Protein AF-A0A971C8F3-F1 (afdb_monomer)

pLDDT: mean 91.31, std 8.24, range [51.66, 97.12]

Foldseek 3Di:
DDWLVVCLVCVVVDDLVQLCVQLVPPSVNNVVCNVVVPIDDPSRRVSSCVVCVVVVNHDDDDD

Radius of gyration: 10.6 Å; Cα contacts (8 Å, |Δi|>4): 57; chains: 1; bounding box: 22×29×23 Å

Nearest PDB structures (foldseek):
  4ia8-assembly1_B  TM=7.251E-01  e=3.307E-01  Enterobacter sp. RFL1396
  4iwr-assembly1_B  TM=6.605E-01  e=4.239E-01  Enterobacter sp. RFL1396
  3clc-assembly1_D  TM=6.146E-01  e=6.962E-01  unclassified
  6h4c-assembly1_D  TM=6.667E-01  e=9.493E-01  Staphylococcus aureus
  5woq-assembly2_C  TM=6.986E-01  e=1.659E+00  Mycolicibacterium smegmatis MC2 155

Solvent-accessible surface area (backbone atoms only — not comparable to full-atom values): 3789 Å² total; per-residue (Å²): 133,60,52,35,67,60,49,42,72,44,46,89,81,50,64,57,66,60,51,18,67,77,52,71,45,55,46,71,58,52,52,49,26,42,75,71,59,43,78,62,53,74,67,57,24,51,38,48,44,52,52,36,44,76,74,72,50,75,88,75,84,82,129

Secondary structure (DSSP, 8-state):
---HHHHHHHTTTS-HHHHHHHH---HHHHHHHHHHTPPPPHHHHHHHHHHHHHTT-------

Structure (mmCIF, N/CA/C/O backbone):
data_AF-A0A971C8F3-F1
#
_entry.id   AF-A0A971C8F3-F1
#
loop_
_atom_site.group_PDB
_atom_site.id
_atom_site.type_symbol
_atom_site.label_atom_id
_atom_site.label_alt_id
_atom_site.label_comp_id
_atom_site.label_asym_id
_atom_site.label_entity_id
_atom_site.label_seq_id
_atom_site.pdbx_PDB_ins_code
_atom_site.Cartn_x
_atom_site.Cartn_y
_atom_site.Cartn_z
_atom_site.occupancy
_atom_site.B_iso_or_equiv
_atom_site.auth_seq_id
_atom_site.auth_comp_id
_atom_site.auth_asym_id
_atom_site.auth_atom_id
_atom_site.pdbx_PDB_model_num
ATOM 1 N N . MET A 1 1 ? 3.110 -8.027 10.593 1.00 76.38 1 MET A N 1
ATOM 2 C CA . 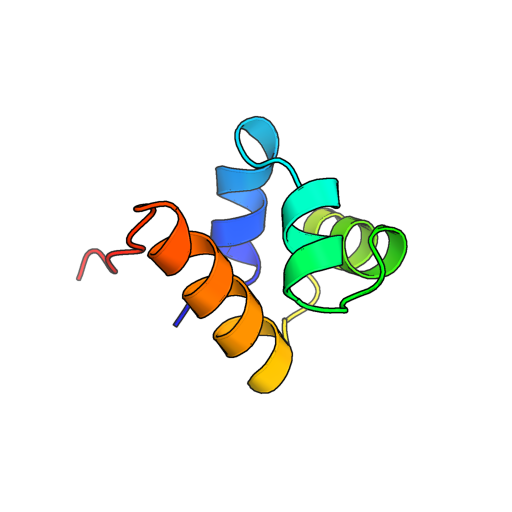MET A 1 1 ? 3.607 -7.043 9.608 1.00 76.38 1 MET A CA 1
ATOM 3 C C . MET A 1 1 ? 3.003 -7.377 8.263 1.00 76.38 1 MET A C 1
ATOM 5 O O . MET A 1 1 ? 3.050 -8.532 7.853 1.00 76.38 1 MET A O 1
ATOM 9 N N . ILE A 1 2 ? 2.396 -6.399 7.599 1.00 87.19 2 ILE A N 1
ATOM 10 C CA . ILE A 1 2 ? 1.772 -6.619 6.291 1.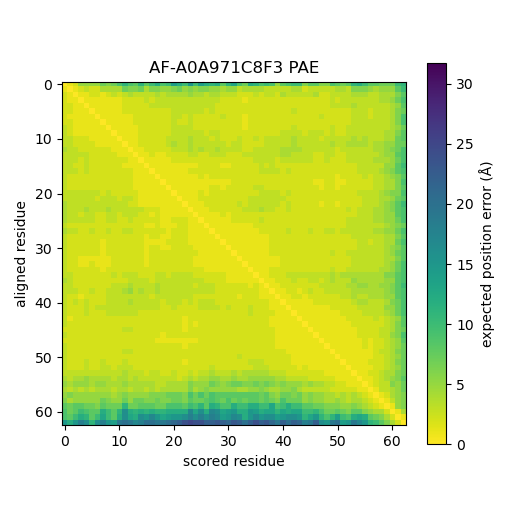00 87.19 2 ILE A CA 1
ATOM 11 C C . ILE A 1 2 ? 2.816 -6.940 5.211 1.00 87.19 2 ILE A C 1
ATOM 13 O O . ILE A 1 2 ? 3.881 -6.326 5.172 1.00 87.19 2 ILE A O 1
ATOM 17 N N . ASP A 1 3 ? 2.500 -7.874 4.313 1.00 90.38 3 ASP A N 1
ATOM 18 C CA . ASP A 1 3 ? 3.322 -8.204 3.149 1.00 90.38 3 ASP A CA 1
ATOM 19 C C . ASP A 1 3 ? 2.599 -7.884 1.830 1.00 90.38 3 ASP A C 1
ATOM 21 O O . ASP A 1 3 ? 1.411 -7.543 1.794 1.00 90.38 3 ASP A O 1
ATOM 25 N N . ILE A 1 4 ? 3.320 -7.982 0.709 1.00 93.56 4 ILE A N 1
ATOM 26 C CA . ILE A 1 4 ? 2.739 -7.669 -0.601 1.00 93.56 4 ILE A CA 1
ATOM 27 C C . ILE A 1 4 ? 1.632 -8.653 -1.007 1.00 93.56 4 ILE A C 1
ATOM 29 O O . ILE A 1 4 ? 0.716 -8.264 -1.733 1.00 93.56 4 ILE A O 1
ATOM 33 N N . LYS A 1 5 ? 1.685 -9.908 -0.540 1.00 91.88 5 LYS A N 1
ATOM 34 C CA . LYS A 1 5 ? 0.687 -10.935 -0.872 1.00 91.88 5 LYS A CA 1
ATOM 35 C C . LYS A 1 5 ? -0.668 -10.565 -0.279 1.00 91.88 5 LYS A C 1
ATOM 37 O O . LYS A 1 5 ? -1.640 -10.473 -1.025 1.00 91.88 5 LYS A O 1
ATOM 42 N N . LYS A 1 6 ? -0.706 -10.209 1.006 1.00 91.38 6 LYS A N 1
ATOM 43 C CA . LYS A 1 6 ? -1.922 -9.734 1.677 1.00 91.38 6 LYS A CA 1
ATOM 44 C C . LYS A 1 6 ? -2.463 -8.454 1.061 1.00 91.38 6 LYS A C 1
ATOM 46 O O . LYS A 1 6 ? -3.664 -8.351 0.835 1.00 91.38 6 LYS A O 1
ATOM 51 N N . ILE A 1 7 ? -1.606 -7.480 0.734 1.00 91.94 7 ILE A N 1
ATOM 52 C CA . ILE A 1 7 ? -2.080 -6.265 0.044 1.00 91.94 7 ILE A CA 1
ATOM 53 C C . ILE A 1 7 ? -2.703 -6.623 -1.300 1.00 91.94 7 ILE A C 1
ATOM 55 O O . ILE A 1 7 ? -3.732 -6.060 -1.661 1.00 91.94 7 ILE A O 1
ATOM 59 N N . LYS A 1 8 ? -2.103 -7.552 -2.047 1.00 94.06 8 LYS A N 1
ATOM 60 C CA . LYS A 1 8 ? -2.637 -7.988 -3.337 1.00 94.06 8 LYS A CA 1
ATOM 61 C C . LYS A 1 8 ? -4.001 -8.654 -3.191 1.00 94.06 8 LYS A C 1
ATOM 63 O O . LYS A 1 8 ? -4.898 -8.324 -3.962 1.00 94.06 8 LYS A O 1
ATOM 68 N N . GLU A 1 9 ? -4.177 -9.510 -2.194 1.00 92.38 9 GLU A N 1
ATOM 69 C CA . GLU A 1 9 ? -5.465 -10.139 -1.877 1.00 92.38 9 GLU A CA 1
ATOM 70 C C . GLU A 1 9 ? -6.532 -9.114 -1.477 1.00 92.38 9 GLU A C 1
ATOM 72 O O . GLU A 1 9 ? -7.668 -9.192 -1.936 1.00 92.38 9 GLU A O 1
ATOM 77 N N . LEU A 1 10 ? -6.160 -8.114 -0.675 1.00 90.94 10 LEU A N 1
ATOM 78 C CA . LEU A 1 10 ? -7.061 -7.056 -0.212 1.00 90.94 10 LEU A CA 1
ATOM 79 C C . LEU A 1 10 ? -7.268 -5.941 -1.252 1.00 90.94 10 LEU A C 1
ATOM 81 O O . LEU A 1 10 ? -8.187 -5.135 -1.120 1.00 90.94 10 LEU A O 1
ATOM 85 N N . SER A 1 11 ? -6.445 -5.876 -2.300 1.00 91.88 11 SER A N 1
ATOM 86 C CA . SER A 1 11 ? -6.478 -4.791 -3.289 1.00 91.88 11 SER A CA 1
ATOM 87 C C . SER A 1 11 ? -7.841 -4.538 -3.956 1.00 91.88 11 SER A C 1
ATOM 89 O O . SER A 1 11 ? -8.109 -3.372 -4.236 1.00 91.88 11 SER A O 1
ATOM 91 N N . PRO A 1 12 ? -8.742 -5.528 -4.159 1.00 92.69 12 PRO A N 1
ATOM 92 C CA . PRO A 1 12 ? -10.076 -5.268 -4.708 1.00 92.69 12 PRO A CA 1
ATOM 93 C C . PRO A 1 12 ? -10.994 -4.456 -3.786 1.00 92.69 12 PRO A C 1
ATOM 95 O O . PRO A 1 12 ? -11.956 -3.861 -4.263 1.00 92.69 12 PRO A O 1
ATOM 98 N N . ILE A 1 13 ? -10.724 -4.445 -2.477 1.00 92.25 13 ILE A N 1
ATOM 99 C CA .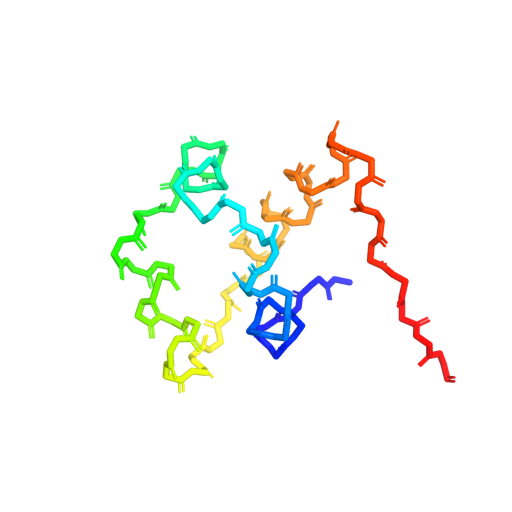 ILE A 1 13 ? -11.548 -3.760 -1.467 1.00 92.25 13 ILE A CA 1
ATOM 100 C C . ILE A 1 13 ? -10.842 -2.555 -0.832 1.00 92.25 13 ILE A C 1
ATOM 102 O O . ILE A 1 13 ? -11.471 -1.774 -0.119 1.00 92.25 13 ILE A O 1
ATOM 106 N N . LEU A 1 14 ? -9.540 -2.387 -1.076 1.00 91.69 14 LEU A N 1
ATOM 107 C CA . LEU A 1 14 ? -8.751 -1.280 -0.543 1.00 91.69 14 LEU A CA 1
ATOM 108 C C . LEU A 1 14 ? -8.718 -0.092 -1.505 1.00 91.69 14 LEU A C 1
ATOM 110 O O . LEU A 1 14 ? -8.474 -0.227 -2.701 1.00 91.69 14 LEU A O 1
ATOM 114 N N . ASN A 1 15 ? -8.841 1.113 -0.950 1.00 94.44 15 ASN A N 1
ATOM 115 C CA . ASN A 1 15 ? -8.590 2.341 -1.695 1.00 94.44 15 ASN A CA 1
ATOM 116 C C . ASN A 1 15 ? -7.080 2.645 -1.724 1.00 94.44 15 ASN A C 1
ATOM 118 O O . ASN A 1 15 ? -6.541 3.292 -0.823 1.00 94.44 15 ASN A O 1
ATOM 122 N N . ILE A 1 16 ? -6.392 2.173 -2.767 1.00 94.31 16 ILE A N 1
ATOM 123 C CA . ILE A 1 16 ? -4.937 2.335 -2.926 1.00 94.31 16 ILE A CA 1
ATOM 124 C C . ILE A 1 16 ? -4.521 3.812 -2.982 1.00 94.31 16 ILE A C 1
ATOM 126 O O . ILE A 1 16 ? -3.492 4.174 -2.410 1.00 94.31 16 ILE A O 1
ATOM 130 N N . SER A 1 17 ? -5.325 4.683 -3.596 1.00 95.25 17 SER A N 1
ATOM 131 C CA . SER A 1 17 ? -5.047 6.123 -3.658 1.00 95.25 17 SER A CA 1
ATOM 132 C C . SER A 1 17 ? -5.075 6.767 -2.266 1.00 95.25 17 SER A C 1
ATOM 134 O O . SER A 1 17 ? -4.259 7.638 -1.964 1.00 95.25 17 SER A O 1
ATOM 136 N N . ALA A 1 18 ? -5.985 6.334 -1.386 1.00 94.69 18 ALA A N 1
ATOM 137 C CA . ALA A 1 18 ? -6.026 6.795 0.002 1.00 94.69 18 ALA A CA 1
ATOM 138 C C . ALA A 1 18 ? -4.797 6.322 0.792 1.00 94.69 18 ALA A C 1
ATOM 140 O O . ALA A 1 18 ? -4.151 7.133 1.454 1.00 94.69 18 ALA A O 1
ATOM 141 N N . ILE A 1 19 ? -4.419 5.048 0.647 1.00 94.62 19 ILE A N 1
ATOM 142 C CA . ILE A 1 19 ? -3.212 4.491 1.279 1.00 94.62 19 ILE A CA 1
ATOM 143 C C . ILE A 1 19 ? -1.962 5.235 0.794 1.00 94.62 19 ILE A C 1
ATOM 145 O O . ILE A 1 19 ? -1.097 5.589 1.591 1.00 94.62 19 ILE A O 1
ATOM 149 N N . SER A 1 20 ? -1.867 5.526 -0.504 1.00 95.88 20 SER A N 1
ATOM 150 C CA . SER A 1 20 ? -0.759 6.286 -1.090 1.00 95.88 20 SER A CA 1
ATOM 151 C C . SER A 1 20 ? -0.596 7.667 -0.447 1.00 95.88 20 SER A C 1
ATOM 153 O O . SER A 1 20 ? 0.518 8.038 -0.076 1.00 95.88 20 SER A O 1
ATOM 155 N N . ARG A 1 21 ? -1.698 8.405 -0.255 1.00 95.38 21 ARG A N 1
ATOM 156 C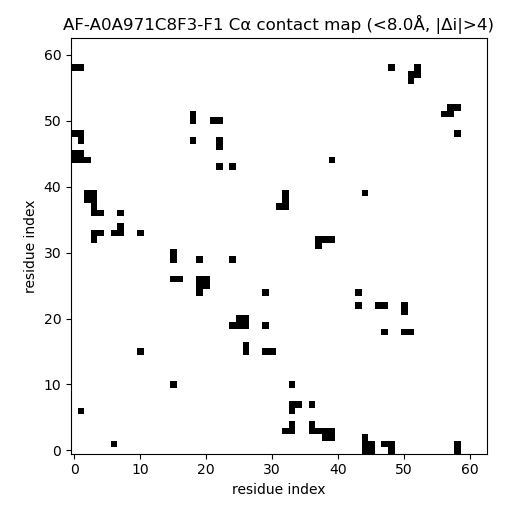 CA . ARG A 1 21 ? -1.670 9.731 0.385 1.00 95.38 21 ARG A CA 1
ATOM 157 C C . ARG A 1 21 ? -1.219 9.676 1.843 1.00 95.38 21 ARG A C 1
ATOM 159 O O . ARG A 1 21 ? -0.410 10.503 2.244 1.00 95.38 21 ARG A O 1
ATOM 166 N N . GLU A 1 22 ? -1.710 8.711 2.615 1.00 94.94 22 GLU A N 1
ATOM 167 C CA . GLU A 1 22 ? -1.376 8.580 4.042 1.00 94.94 22 GLU A CA 1
ATOM 168 C C . GLU A 1 22 ? 0.053 8.062 4.271 1.00 94.94 22 GLU A C 1
ATOM 170 O O . GLU A 1 22 ? 0.713 8.450 5.230 1.00 94.94 22 GLU A O 1
ATOM 175 N N . THR A 1 23 ? 0.551 7.192 3.390 1.00 94.44 23 THR A N 1
ATOM 176 C CA . THR A 1 23 ? 1.878 6.566 3.537 1.00 94.44 23 THR A CA 1
ATOM 177 C C . THR A 1 23 ? 3.005 7.346 2.862 1.00 94.44 23 THR A C 1
ATOM 179 O O . THR A 1 23 ? 4.175 7.069 3.117 1.00 94.44 23 THR A O 1
ATOM 182 N N . GLY A 1 24 ? 2.681 8.282 1.964 1.00 94.50 24 GLY A N 1
ATOM 183 C CA . GLY A 1 24 ? 3.660 8.980 1.125 1.00 94.50 24 GL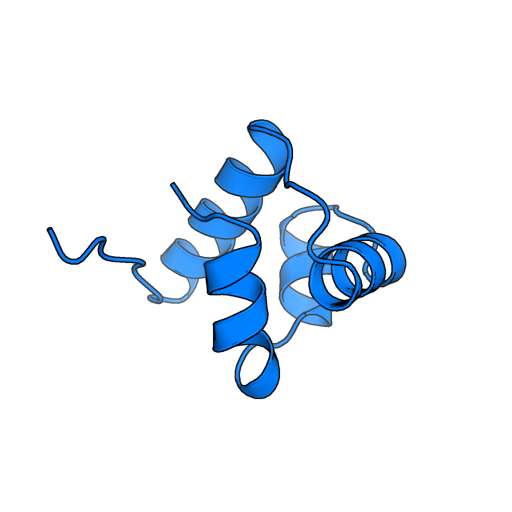Y A CA 1
ATOM 184 C C . GLY A 1 24 ? 4.267 8.111 0.012 1.00 94.50 24 GLY A C 1
ATOM 185 O O . GLY A 1 24 ? 5.131 8.574 -0.736 1.00 94.50 24 GLY A O 1
ATOM 186 N N . ILE A 1 25 ? 3.826 6.857 -0.137 1.00 94.81 25 ILE A N 1
ATOM 187 C CA . ILE A 1 25 ? 4.245 5.972 -1.228 1.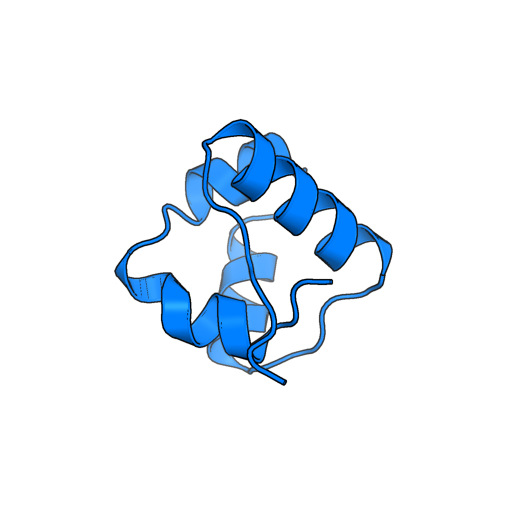00 94.81 25 ILE A CA 1
ATOM 188 C C . ILE A 1 25 ? 3.513 6.412 -2.492 1.00 94.81 25 ILE A C 1
ATOM 190 O O . ILE A 1 25 ? 2.289 6.482 -2.495 1.00 94.81 25 ILE A O 1
ATOM 194 N N . LYS A 1 26 ? 4.230 6.663 -3.593 1.00 96.62 26 LYS A N 1
ATOM 195 C CA . LYS A 1 26 ? 3.598 7.020 -4.876 1.00 96.62 26 LYS A CA 1
ATOM 196 C C . LYS A 1 26 ? 2.595 5.947 -5.305 1.00 96.62 26 LYS A C 1
ATOM 198 O O . LYS A 1 26 ? 2.949 4.773 -5.389 1.00 96.62 26 LYS A O 1
ATOM 203 N N . GLU A 1 27 ? 1.384 6.362 -5.660 1.00 96.38 27 GLU A N 1
ATOM 204 C CA . GLU A 1 27 ? 0.290 5.457 -6.027 1.00 96.38 27 GLU A CA 1
ATOM 205 C C . GLU A 1 27 ? 0.679 4.495 -7.155 1.00 96.38 27 GLU A C 1
ATOM 207 O O . GLU A 1 27 ? 0.524 3.285 -7.018 1.00 96.38 27 GLU A O 1
ATOM 212 N N . LEU A 1 28 ? 1.292 5.009 -8.227 1.00 96.81 28 LEU A N 1
ATOM 213 C CA . LEU A 1 28 ? 1.772 4.185 -9.342 1.00 96.81 28 LEU A CA 1
ATOM 214 C C . LEU A 1 28 ? 2.812 3.146 -8.905 1.00 96.81 28 LEU A C 1
ATOM 216 O O . LEU A 1 28 ? 2.820 2.028 -9.419 1.00 96.81 28 LEU A O 1
ATOM 220 N N . THR A 1 29 ? 3.675 3.492 -7.947 1.00 95.81 29 THR A N 1
ATOM 221 C CA . THR A 1 29 ? 4.655 2.558 -7.382 1.00 95.81 29 THR A CA 1
ATOM 222 C C . THR A 1 29 ? 3.953 1.464 -6.590 1.00 95.81 29 THR A C 1
ATOM 224 O O . THR A 1 29 ? 4.262 0.287 -6.779 1.00 95.81 29 THR A O 1
ATOM 227 N N . LEU A 1 30 ? 2.989 1.831 -5.743 1.00 95.44 30 LEU A N 1
ATOM 228 C CA . LEU A 1 30 ? 2.229 0.878 -4.939 1.00 95.44 30 LEU A CA 1
ATOM 229 C C . LEU A 1 30 ? 1.418 -0.073 -5.834 1.00 95.44 30 LEU A C 1
ATOM 231 O O . LEU A 1 30 ? 1.519 -1.289 -5.684 1.00 95.44 30 LEU A O 1
ATOM 235 N N . LEU A 1 31 ? 0.724 0.454 -6.845 1.00 96.12 31 LEU A N 1
ATOM 236 C CA . LEU A 1 31 ? 0.009 -0.338 -7.853 1.00 96.12 31 LEU A CA 1
ATOM 237 C C . LEU A 1 31 ? 0.946 -1.276 -8.626 1.00 96.12 31 LEU A C 1
ATOM 239 O O . LEU A 1 31 ? 0.623 -2.447 -8.837 1.00 96.12 31 LEU A O 1
ATOM 243 N N . ALA A 1 32 ? 2.125 -0.797 -9.035 1.00 97.12 32 ALA A N 1
ATOM 244 C CA . ALA A 1 32 ? 3.104 -1.624 -9.734 1.00 97.12 32 ALA A CA 1
ATOM 245 C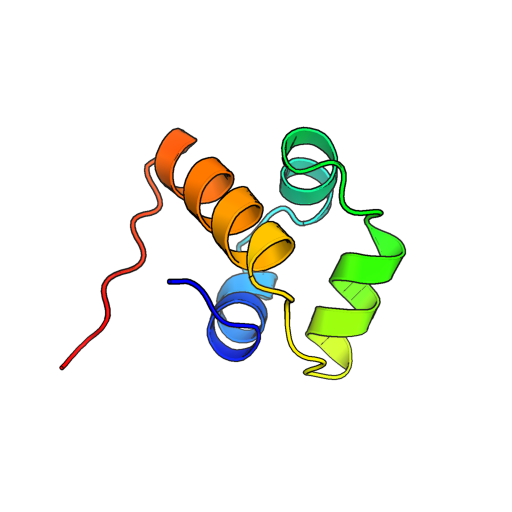 C . ALA A 1 32 ? 3.623 -2.768 -8.851 1.00 97.12 32 ALA A C 1
ATOM 247 O O . ALA A 1 32 ? 3.717 -3.900 -9.336 1.00 97.12 32 ALA A O 1
ATOM 248 N N . LYS A 1 33 ? 3.913 -2.490 -7.573 1.00 96.25 33 LYS A N 1
ATOM 249 C CA . LYS A 1 33 ? 4.326 -3.500 -6.589 1.00 96.25 33 LYS A CA 1
ATOM 250 C C . LYS A 1 33 ? 3.233 -4.544 -6.381 1.00 96.25 33 LYS A C 1
ATOM 252 O O . LYS A 1 33 ? 3.518 -5.730 -6.509 1.00 96.25 33 LYS A O 1
ATOM 257 N N . ILE A 1 34 ? 1.985 -4.117 -6.171 1.00 95.56 34 ILE A N 1
ATOM 258 C CA . ILE A 1 34 ? 0.827 -5.008 -5.984 1.00 95.56 34 ILE A CA 1
ATOM 259 C C . ILE A 1 34 ? 0.638 -5.916 -7.202 1.00 95.56 34 ILE A C 1
ATOM 261 O O . ILE A 1 34 ? 0.545 -7.139 -7.073 1.00 95.56 34 ILE A O 1
ATOM 265 N N . ARG A 1 35 ? 0.649 -5.339 -8.409 1.00 95.62 35 ARG A N 1
ATOM 266 C CA . ARG A 1 35 ? 0.476 -6.092 -9.657 1.00 95.62 35 ARG A CA 1
ATOM 267 C C . ARG A 1 35 ? 1.569 -7.146 -9.838 1.00 95.62 35 ARG A C 1
ATOM 269 O O . ARG A 1 35 ? 1.263 -8.302 -10.133 1.00 95.62 35 ARG A O 1
ATOM 276 N N . ARG A 1 36 ? 2.833 -6.751 -9.655 1.00 96.44 36 ARG A N 1
ATOM 277 C CA . ARG A 1 36 ? 4.014 -7.603 -9.878 1.00 96.44 36 ARG A CA 1
ATOM 278 C C . ARG A 1 36 ? 4.328 -8.541 -8.709 1.00 96.44 36 ARG A C 1
ATOM 280 O O . ARG A 1 36 ? 5.131 -9.445 -8.889 1.00 96.44 36 ARG A O 1
ATOM 287 N N . GLY A 1 37 ? 3.720 -8.337 -7.539 1.00 94.88 37 GLY A N 1
ATOM 288 C CA . GLY A 1 37 ? 4.104 -9.038 -6.311 1.00 94.88 37 GLY A CA 1
ATOM 289 C C . GLY A 1 37 ? 5.499 -8.645 -5.815 1.00 94.88 37 GLY A C 1
ATOM 290 O O . GLY A 1 37 ? 6.182 -9.460 -5.208 1.00 94.88 37 GLY A O 1
ATOM 291 N N . THR A 1 38 ? 5.953 -7.423 -6.110 1.00 96.00 38 THR A N 1
ATOM 292 C CA . THR A 1 38 ? 7.258 -6.927 -5.651 1.00 96.00 38 THR A CA 1
ATOM 293 C C . THR A 1 38 ? 7.199 -6.617 -4.162 1.00 96.00 38 THR A C 1
ATOM 295 O O . THR A 1 38 ? 6.302 -5.900 -3.723 1.00 96.00 38 THR A O 1
ATOM 298 N N . GLU A 1 39 ? 8.178 -7.102 -3.403 1.00 94.56 39 GLU A N 1
ATOM 299 C CA . GLU A 1 39 ? 8.219 -6.928 -1.953 1.00 94.56 39 GLU A CA 1
ATOM 300 C C . GLU A 1 39 ? 8.148 -5.456 -1.512 1.00 94.56 39 GLU A C 1
ATOM 302 O O . GLU A 1 39 ? 8.620 -4.525 -2.186 1.00 94.56 39 GLU A O 1
ATOM 307 N N . LEU A 1 40 ? 7.524 -5.262 -0.352 1.00 93.62 40 LEU A N 1
ATOM 308 C CA . LEU A 1 40 ? 7.560 -4.012 0.393 1.00 93.62 40 LEU A CA 1
ATOM 309 C C . LEU A 1 40 ? 8.851 -3.993 1.204 1.00 93.62 40 LEU A C 1
ATOM 311 O O . LEU A 1 40 ? 9.209 -4.995 1.820 1.00 93.62 40 LEU A O 1
ATOM 315 N N . ASN A 1 41 ? 9.528 -2.853 1.255 1.00 94.19 41 ASN A N 1
ATOM 316 C CA . ASN A 1 41 ? 10.566 -2.684 2.263 1.00 94.19 41 ASN A CA 1
ATOM 317 C C . ASN A 1 41 ? 9.931 -2.516 3.658 1.00 94.19 41 ASN A C 1
ATOM 319 O O . ASN A 1 41 ? 8.736 -2.249 3.790 1.00 94.19 41 ASN A O 1
ATOM 323 N N . VAL A 1 42 ? 10.748 -2.634 4.707 1.00 93.62 42 VAL A N 1
ATOM 324 C CA . VAL A 1 42 ? 10.281 -2.573 6.104 1.00 93.62 42 VAL A CA 1
ATOM 325 C C . VAL A 1 42 ? 9.511 -1.280 6.407 1.00 93.62 42 VAL A C 1
ATOM 327 O O . VAL A 1 42 ? 8.474 -1.330 7.061 1.00 93.62 42 VAL A O 1
ATOM 330 N N . LYS A 1 43 ? 9.968 -0.129 5.893 1.00 94.50 43 LYS A N 1
ATOM 331 C CA . LYS A 1 43 ? 9.297 1.164 6.111 1.00 94.50 43 LYS A CA 1
ATOM 332 C C . LYS A 1 43 ? 7.948 1.225 5.397 1.00 94.50 43 LYS A C 1
ATOM 334 O O . LYS A 1 43 ? 6.969 1.650 5.995 1.00 94.50 43 LYS A O 1
ATOM 339 N N . GLU A 1 44 ? 7.885 0.775 4.144 1.00 95.00 44 GLU A N 1
ATOM 340 C CA . GLU A 1 44 ? 6.644 0.706 3.363 1.00 95.00 44 GLU A 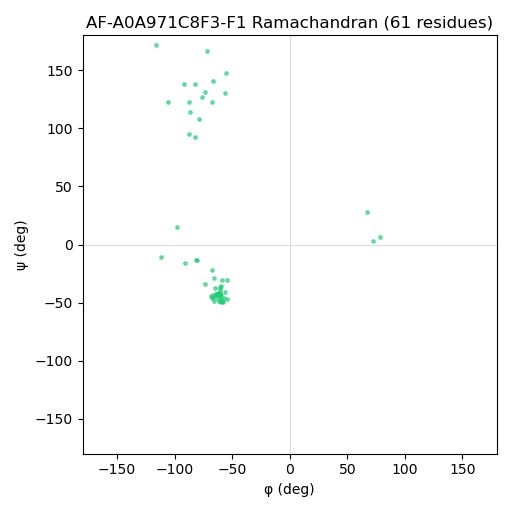CA 1
ATOM 341 C C . GLU A 1 44 ? 5.6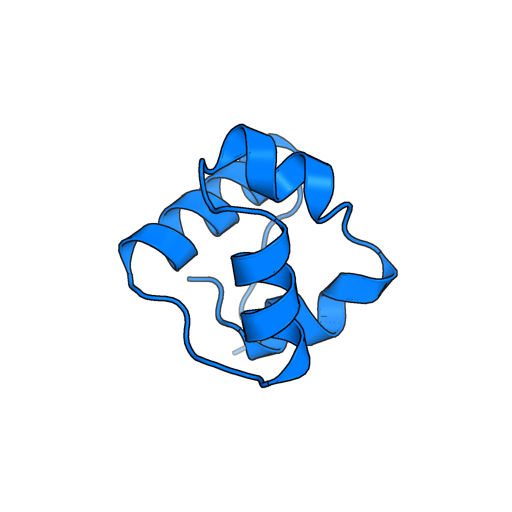09 -0.179 4.065 1.00 95.00 44 GLU A C 1
ATOM 343 O O . GLU A 1 44 ? 4.468 0.243 4.249 1.00 95.00 44 GLU A O 1
ATOM 348 N N . ALA A 1 45 ? 6.016 -1.376 4.499 1.00 94.75 45 ALA A N 1
ATOM 349 C CA . ALA A 1 45 ? 5.150 -2.306 5.213 1.00 94.75 45 ALA A CA 1
ATOM 350 C C . ALA A 1 45 ? 4.606 -1.689 6.512 1.00 94.75 45 ALA A C 1
ATOM 352 O O . ALA A 1 45 ? 3.395 -1.669 6.720 1.00 94.75 45 ALA A O 1
ATOM 353 N N . GLN A 1 46 ? 5.477 -1.108 7.341 1.00 94.62 46 GLN A N 1
ATOM 354 C CA . GLN A 1 46 ? 5.077 -0.441 8.585 1.00 94.62 46 GLN A CA 1
ATOM 355 C C . GLN A 1 46 ? 4.120 0.730 8.338 1.00 94.62 46 GLN A C 1
ATOM 357 O O . GLN A 1 46 ? 3.101 0.844 9.016 1.00 94.62 46 GLN A O 1
ATOM 362 N N . SER A 1 47 ? 4.405 1.592 7.359 1.00 95.12 47 SER A N 1
ATOM 363 C CA . SER A 1 47 ? 3.536 2.727 7.035 1.00 95.12 47 SER A CA 1
ATOM 364 C C . SER A 1 47 ? 2.156 2.275 6.560 1.00 95.12 47 SER A C 1
ATOM 366 O O . SER A 1 47 ? 1.150 2.842 6.985 1.00 95.12 47 SER A O 1
ATOM 368 N N . ILE A 1 48 ? 2.088 1.246 5.711 1.00 94.75 48 ILE A N 1
ATOM 369 C CA . ILE A 1 48 ? 0.811 0.702 5.233 1.00 94.75 48 ILE A CA 1
ATOM 370 C C . ILE A 1 48 ? 0.040 0.054 6.387 1.00 94.75 48 ILE A C 1
ATOM 372 O O . ILE A 1 48 ? -1.153 0.300 6.531 1.00 94.75 48 ILE A O 1
ATOM 376 N N . GLU A 1 49 ? 0.704 -0.722 7.242 1.00 94.12 49 GLU A N 1
ATOM 377 C CA . GLU A 1 49 ? 0.082 -1.350 8.412 1.00 94.12 49 GLU A CA 1
ATOM 378 C C . GLU A 1 49 ? -0.483 -0.307 9.388 1.00 94.12 49 GLU A C 1
ATOM 380 O O . GLU A 1 49 ? -1.628 -0.423 9.821 1.00 94.12 49 GLU A O 1
ATOM 385 N N . LEU A 1 50 ? 0.265 0.764 9.670 1.00 93.62 50 LEU A N 1
ATOM 386 C CA . LEU A 1 50 ? -0.216 1.889 10.477 1.00 93.62 50 LEU A CA 1
ATOM 387 C C . LEU A 1 50 ? -1.421 2.585 9.835 1.00 93.62 50 LEU A C 1
ATOM 389 O O . LEU A 1 50 ? -2.398 2.876 10.527 1.00 93.62 50 LEU A O 1
ATOM 393 N N . CYS A 1 51 ? -1.376 2.818 8.520 1.00 94.38 51 CYS A N 1
ATOM 394 C CA . CYS A 1 51 ? -2.493 3.391 7.774 1.00 94.38 51 CYS A CA 1
ATOM 395 C C . CYS A 1 51 ? -3.748 2.521 7.914 1.00 94.38 51 CYS A C 1
ATOM 397 O O . CYS A 1 51 ? -4.810 3.029 8.254 1.00 94.38 51 CYS A O 1
ATOM 399 N N . LEU A 1 52 ? -3.644 1.211 7.694 1.00 92.56 52 LEU A N 1
ATOM 400 C CA . LEU A 1 52 ? -4.783 0.296 7.796 1.00 92.56 52 LEU A CA 1
ATOM 401 C C . LEU A 1 52 ? -5.336 0.227 9.226 1.00 92.56 52 LEU A C 1
ATOM 403 O O . LEU A 1 52 ? -6.549 0.338 9.421 1.00 92.56 52 LEU A O 1
ATOM 407 N N . ASN A 1 53 ? -4.455 0.158 10.225 1.00 92.12 53 ASN A N 1
ATOM 408 C CA . ASN A 1 53 ? -4.838 0.156 11.636 1.00 92.12 53 ASN A CA 1
ATOM 409 C C . ASN A 1 53 ? -5.586 1.437 12.041 1.00 92.12 53 ASN A C 1
ATOM 411 O O . ASN A 1 53 ? -6.565 1.356 12.784 1.00 92.12 53 ASN A O 1
ATOM 415 N N . LYS A 1 54 ? -5.182 2.608 11.523 1.00 91.75 54 LYS A N 1
ATOM 416 C CA . LYS A 1 54 ? -5.867 3.897 11.749 1.00 91.75 54 LYS A CA 1
ATOM 417 C C . LYS A 1 54 ? -7.330 3.872 11.287 1.00 91.75 54 LYS A C 1
ATOM 419 O O . LYS A 1 54 ? -8.163 4.537 11.894 1.00 91.75 54 LYS A O 1
ATOM 424 N N . TYR A 1 55 ? -7.650 3.079 10.263 1.00 89.38 55 TYR A N 1
ATOM 425 C CA . TYR A 1 55 ? -9.012 2.897 9.745 1.00 89.38 55 TYR A CA 1
ATOM 426 C C . TYR A 1 55 ? -9.707 1.630 10.271 1.00 89.38 55 TYR A C 1
ATOM 428 O O . TYR A 1 55 ? -10.723 1.210 9.724 1.00 89.38 55 TYR A O 1
ATOM 436 N N . GLY A 1 56 ? -9.181 1.012 11.333 1.00 87.94 56 GLY A N 1
ATOM 437 C CA . GLY A 1 56 ? -9.788 -0.160 11.971 1.00 87.94 56 GLY A CA 1
ATOM 438 C C . GLY A 1 56 ? -9.560 -1.482 11.234 1.00 87.94 56 GLY A C 1
ATOM 439 O O . GLY A 1 56 ? -10.103 -2.507 11.645 1.00 87.94 56 GLY A O 1
ATOM 440 N N . ILE A 1 57 ? -8.739 -1.495 10.181 1.00 88.06 57 ILE A N 1
ATOM 441 C CA . ILE A 1 57 ? -8.377 -2.712 9.450 1.00 88.06 57 ILE A CA 1
ATOM 442 C C . ILE A 1 57 ? -7.160 -3.330 10.139 1.00 88.06 57 ILE A C 1
ATOM 444 O O . ILE A 1 57 ? -6.020 -2.956 9.869 1.00 88.06 57 ILE A O 1
ATOM 448 N N . LYS A 1 58 ? -7.411 -4.282 11.043 1.00 84.88 58 LYS A N 1
ATOM 449 C CA . LYS A 1 58 ? -6.353 -5.064 11.692 1.00 84.88 58 LYS A CA 1
ATOM 450 C C . LYS A 1 58 ? -6.006 -6.278 10.849 1.00 84.88 58 LYS A C 1
ATOM 452 O O . LYS A 1 58 ? -6.860 -7.121 10.584 1.00 84.88 58 LYS A O 1
ATOM 457 N N . ILE A 1 59 ? -4.738 -6.388 10.475 1.00 79.25 59 ILE A N 1
ATOM 458 C CA . ILE A 1 59 ? -4.221 -7.585 9.817 1.00 79.25 59 ILE A CA 1
ATOM 459 C C . ILE A 1 59 ? -3.792 -8.567 10.897 1.00 79.25 59 ILE A C 1
ATOM 461 O O . ILE A 1 59 ? -2.868 -8.295 11.657 1.00 79.25 59 ILE A O 1
ATOM 465 N N . ILE A 1 60 ? -4.491 -9.695 10.962 1.00 78.19 60 ILE A N 1
ATOM 466 C CA . ILE A 1 60 ? -4.208 -10.786 11.891 1.00 78.19 60 ILE A CA 1
ATOM 467 C C . ILE A 1 60 ? -3.573 -11.904 11.065 1.00 78.19 60 ILE A C 1
ATOM 469 O O . ILE A 1 60 ? -4.141 -12.333 10.059 1.00 78.19 60 ILE A O 1
ATOM 473 N N . ASP A 1 61 ? -2.371 -12.326 11.438 1.00 69.44 61 ASP A N 1
ATOM 474 C CA . ASP A 1 61 ? -1.795 -13.568 10.933 1.00 69.44 61 ASP A CA 1
ATOM 475 C C . ASP A 1 61 ? -2.629 -14.730 11.491 1.00 69.44 61 ASP A C 1
ATOM 477 O O . ASP A 1 61 ? -2.843 -14.817 12.698 1.00 69.44 61 ASP A O 1
ATOM 481 N N . LYS A 1 62 ? -3.185 -15.576 10.614 1.00 59.50 62 LYS A N 1
ATOM 482 C CA . LYS A 1 62 ? -3.670 -16.886 11.051 1.00 59.50 62 LYS A CA 1
ATOM 483 C C . LYS A 1 62 ? -2.433 -17.766 11.165 1.00 59.50 62 LYS A C 1
ATOM 485 O O . LYS A 1 62 ? -1.840 -18.069 10.131 1.00 59.50 62 LYS A O 1
ATOM 490 N N . ASP A 1 63 ? -2.057 -18.074 12.402 1.00 51.66 63 ASP A N 1
ATOM 491 C CA . ASP A 1 63 ? -1.098 -19.134 12.726 1.00 51.66 63 ASP A CA 1
ATOM 492 C C . ASP A 1 63 ? -1.498 -20.468 12.069 1.00 51.66 63 ASP A C 1
ATOM 494 O O . ASP A 1 63 ? -2.721 -20.759 12.001 1.00 51.66 63 ASP A O 1
#

Mean predicted aligned error: 3.26 Å

Sequence (63 aa):
MIDIKKIKELSPILNISAISRETGIKELTLLAKIRRGTELNVKEAQSIELCLNKYGIKIIDKD